Protein AF-A0A4Y2L4K7-F1 (afdb_monomer)

pLDDT: mean 75.79, std 9.32, range [42.34, 89.5]

Sequence (151 aa):
MLGIKALVPESTTFLKTEDIVAFGRLYRSKSQDLKIELENMRRVFARKPDASKPKTLLQLQQYISRVADAFYEMNRLIKIACTLPVSTCACKRSFSTLRIVKNYMRTTMVQNRLQSLMILGVHSSRSRKLDLHNIVEKFDTLYPKSRIQLH

Secondary structure (DSSP, 8-state):
-HHHHHTSTTSTTTT-HHHHHHHHHHTT--HHHHHHHHHHHHHHHHTS-GGGS--SHHHHHHHHHTTTTTSHHHHHHHHHHHHHHHHHHHHHHHHHHHHHHHHHTTT---HHHHHHHHHHHHTHHHHTTS-HHHHHHHHHHH-TT------

Radius of gyration: 23.91 Å; Cα contacts (8 Å, |Δi|>4): 97; chains: 1; bounding box: 51×31×63 Å

InterPro domains:
  IPR008906 HAT, C-terminal dimerisation domain [PF05699] (62-123)
  IPR052958 Interferon-induced PKR regulator [PTHR46289] (47-145)

Solvent-accessible surface area (backbone atoms only — not comparable to full-atom values): 87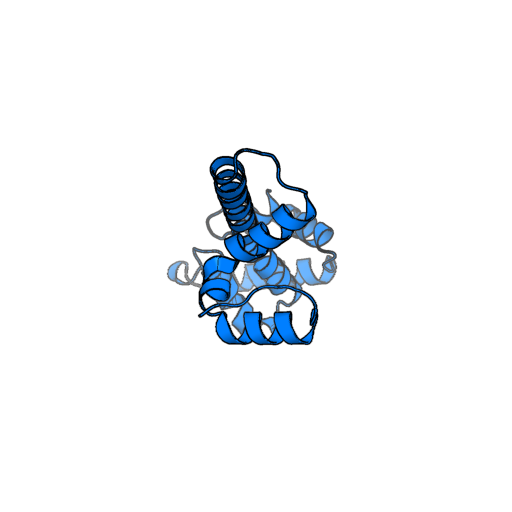39 Å² total; per-residue (Å²): 118,64,34,58,40,16,65,24,59,78,34,100,44,42,78,36,64,67,38,45,46,55,43,30,54,75,71,72,45,63,67,66,63,42,51,54,41,50,55,52,49,52,54,56,58,70,75,46,62,77,90,75,56,50,67,44,53,66,50,43,43,58,56,37,61,76,45,34,88,80,31,50,61,58,41,52,53,47,54,51,52,63,46,51,61,53,47,56,53,48,50,54,50,44,53,52,51,48,50,50,57,48,62,75,55,72,77,84,72,58,68,70,62,52,52,55,52,46,54,42,59,70,39,39,82,60,51,72,68,55,61,63,67,63,50,50,55,52,47,43,75,74,38,81,83,64,92,74,86,79,132

Mean predicted aligned error: 12.14 Å

Foldseek 3Di:
DVLLLCLAPPHPNPLPLVSVLVLCVVVVHDSVLQVVLSVVVVVVVVPDDPVQDDRGLVSVLVVCVVVCVSRVSSNVSSVVSVVVVVVVVLVVQLVVLLVVLCVVVVDPDDPVVSVVVSVCSSVVVVNVVDDPVVVVVVVCVVPVPDPDDDD

Structure (mmCIF, N/CA/C/O backbone):
data_AF-A0A4Y2L4K7-F1
#
_entry.id   AF-A0A4Y2L4K7-F1
#
loop_
_atom_site.group_PDB
_atom_site.id
_atom_site.type_symbol
_atom_site.label_atom_id
_atom_site.label_alt_id
_atom_site.label_comp_id
_atom_site.label_asym_id
_atom_site.label_entity_id
_atom_site.label_seq_id
_atom_site.pdbx_PDB_ins_code
_atom_site.Cartn_x
_atom_site.Cartn_y
_atom_site.Cartn_z
_atom_site.occupancy
_atom_site.B_iso_or_equiv
_atom_site.auth_seq_id
_atom_site.auth_comp_id
_atom_site.auth_asym_id
_atom_site.auth_atom_id
_atom_site.pdbx_PDB_model_num
ATOM 1 N N . MET A 1 1 ? -8.728 1.232 -15.114 1.00 54.34 1 MET A N 1
ATOM 2 C CA . MET A 1 1 ? -7.391 1.659 -14.639 1.00 54.34 1 MET A CA 1
ATOM 3 C C . MET A 1 1 ? -6.306 1.017 -15.501 1.00 54.34 1 MET A C 1
ATOM 5 O O . MET A 1 1 ? -5.842 -0.071 -15.180 1.00 54.34 1 MET A O 1
ATOM 9 N N . LEU A 1 2 ? -5.940 1.655 -16.618 1.00 59.31 2 LEU A N 1
ATOM 10 C CA . LEU A 1 2 ? -4.907 1.152 -17.541 1.00 59.31 2 LEU A CA 1
ATOM 11 C C . LEU A 1 2 ? -3.502 1.161 -16.905 1.00 59.31 2 LEU A C 1
ATOM 13 O O . LEU A 1 2 ? -2.733 0.234 -17.129 1.00 59.31 2 LEU A O 1
ATOM 17 N N . GLY A 1 3 ? -3.230 2.109 -15.998 1.00 61.59 3 GLY A N 1
ATOM 18 C CA . GLY A 1 3 ? -1.953 2.206 -15.277 1.00 61.59 3 GLY A CA 1
ATOM 19 C C . GLY A 1 3 ? -1.595 0.985 -14.417 1.00 61.59 3 GLY A C 1
ATOM 20 O O . GLY A 1 3 ? -0.461 0.526 -14.462 1.00 61.59 3 GLY A O 1
ATOM 21 N N . ILE A 1 4 ? -2.558 0.387 -13.698 1.00 64.94 4 ILE A N 1
ATOM 22 C CA . ILE A 1 4 ? -2.300 -0.848 -12.925 1.00 64.94 4 ILE A CA 1
ATOM 23 C C . ILE A 1 4 ? -2.014 -2.015 -13.876 1.00 64.94 4 ILE A C 1
ATOM 25 O O . ILE A 1 4 ? -1.107 -2.802 -13.627 1.00 64.94 4 ILE A O 1
ATOM 29 N N . LYS A 1 5 ? -2.751 -2.106 -14.991 1.00 65.56 5 LYS A N 1
ATOM 30 C CA . LYS A 1 5 ? -2.523 -3.133 -16.015 1.00 65.56 5 LYS A CA 1
ATOM 31 C C . LYS A 1 5 ? -1.136 -2.999 -16.651 1.00 65.56 5 LYS A C 1
ATOM 33 O O . LYS A 1 5 ? -0.504 -4.012 -16.905 1.00 65.56 5 LYS A O 1
ATOM 38 N N . ALA A 1 6 ? -0.626 -1.782 -16.840 1.00 63.47 6 ALA A N 1
ATOM 39 C CA . ALA A 1 6 ? 0.701 -1.553 -17.414 1.00 63.47 6 ALA A CA 1
ATOM 40 C C . ALA A 1 6 ? 1.873 -2.003 -16.516 1.00 63.47 6 ALA A C 1
ATOM 42 O O . ALA A 1 6 ? 2.991 -2.177 -17.002 1.00 63.47 6 ALA A O 1
ATOM 43 N N . LEU A 1 7 ? 1.615 -2.237 -15.224 1.00 65.56 7 LEU A N 1
ATOM 44 C CA . LEU A 1 7 ? 2.584 -2.764 -14.257 1.00 65.56 7 LEU A CA 1
ATOM 45 C C . LEU A 1 7 ? 2.494 -4.292 -14.084 1.00 65.56 7 LEU A C 1
ATOM 47 O O . LEU A 1 7 ? 3.336 -4.875 -13.407 1.00 65.56 7 LEU A O 1
ATOM 51 N N . VAL A 1 8 ? 1.493 -4.953 -14.678 1.00 70.56 8 VAL A N 1
ATOM 52 C CA . VAL A 1 8 ? 1.323 -6.412 -14.604 1.00 70.56 8 VAL A CA 1
ATOM 53 C C . VAL A 1 8 ? 2.025 -7.072 -15.798 1.00 70.56 8 VAL A C 1
ATOM 55 O O . VAL A 1 8 ? 1.654 -6.770 -16.931 1.00 70.56 8 VAL A O 1
ATOM 58 N N . PRO A 1 9 ? 2.986 -7.989 -15.573 1.00 65.31 9 PRO A N 1
ATOM 59 C CA . PRO A 1 9 ? 3.753 -8.637 -16.644 1.00 65.31 9 PRO A CA 1
ATOM 60 C C . PRO A 1 9 ? 2.927 -9.390 -17.695 1.00 65.31 9 PRO A C 1
ATOM 62 O O . PRO A 1 9 ? 3.268 -9.365 -18.869 1.00 65.31 9 PRO A O 1
ATOM 65 N N . GLU A 1 10 ? 1.818 -10.006 -17.285 1.00 61.91 10 GLU A N 1
ATOM 66 C CA . GLU A 1 10 ? 0.893 -10.751 -18.159 1.00 61.91 10 GLU A CA 1
ATOM 67 C C . GLU A 1 10 ? -0.065 -9.839 -18.957 1.00 61.91 10 GLU A C 1
ATOM 69 O O . GLU A 1 10 ? -0.917 -10.309 -19.707 1.00 61.91 10 GLU A O 1
ATOM 74 N N . SER A 1 11 ? 0.006 -8.516 -18.775 1.00 65.94 11 SER A N 1
ATOM 75 C CA . SER A 1 11 ? -0.890 -7.582 -19.460 1.00 65.94 11 SER A CA 1
ATOM 76 C C . SER A 1 11 ? -0.389 -7.232 -20.859 1.00 65.94 11 SER A C 1
ATOM 78 O O . SER A 1 11 ? 0.784 -6.926 -21.060 1.00 65.94 11 SER A O 1
ATOM 80 N N . THR A 1 12 ? -1.314 -7.094 -21.810 1.00 58.12 12 THR A N 1
ATOM 81 C CA . THR A 1 12 ? -1.047 -6.578 -23.168 1.00 58.12 12 THR A CA 1
ATOM 82 C C . THR A 1 12 ? -0.534 -5.127 -23.188 1.00 58.12 12 THR A C 1
ATOM 84 O O . THR A 1 12 ? -0.120 -4.613 -24.228 1.00 58.12 12 THR A O 1
ATOM 87 N N . THR A 1 13 ? -0.564 -4.439 -22.041 1.00 60.12 13 THR A N 1
ATOM 88 C CA . THR A 1 13 ? -0.057 -3.071 -21.838 1.00 60.12 13 THR A CA 1
ATOM 89 C C . THR A 1 13 ? 1.212 -3.004 -20.982 1.00 60.12 13 THR A C 1
ATOM 91 O O . THR A 1 13 ? 1.610 -1.910 -20.581 1.00 60.12 13 THR A O 1
ATOM 94 N N . PHE A 1 14 ? 1.852 -4.141 -20.686 1.00 64.31 14 PHE A N 1
ATOM 95 C CA . PHE A 1 14 ? 3.043 -4.190 -19.837 1.00 64.31 14 PHE A CA 1
ATOM 96 C C . PHE A 1 14 ? 4.158 -3.264 -20.353 1.00 64.31 14 PHE A C 1
ATOM 98 O O . PHE A 1 14 ? 4.513 -3.298 -21.531 1.00 64.31 14 PHE A O 1
ATOM 105 N N . LEU A 1 15 ? 4.703 -2.423 -19.465 1.00 63.09 15 LEU A N 1
ATOM 106 C CA . LEU A 1 15 ? 5.783 -1.464 -19.759 1.00 63.09 15 LEU A CA 1
ATOM 107 C C . LEU A 1 15 ? 5.454 -0.401 -20.828 1.00 63.09 15 LEU A C 1
ATOM 109 O O . LEU A 1 15 ? 6.366 0.208 -21.396 1.00 63.09 15 LEU A O 1
ATOM 113 N N . LYS A 1 16 ? 4.170 -0.115 -21.086 1.00 73.62 16 LYS A N 1
ATOM 114 C CA . LYS A 1 16 ? 3.790 1.038 -21.914 1.00 73.62 16 LYS A CA 1
ATOM 115 C C . LYS A 1 16 ? 4.121 2.346 -21.197 1.00 73.62 16 LYS A C 1
ATOM 117 O O . LYS A 1 16 ? 3.564 2.660 -20.145 1.00 73.62 16 LYS A O 1
ATOM 122 N N . THR A 1 17 ? 5.018 3.123 -21.800 1.00 68.12 17 THR A N 1
ATOM 123 C CA . THR A 1 17 ? 5.521 4.387 -21.246 1.00 68.12 17 THR A CA 1
ATOM 124 C C . THR A 1 17 ? 4.395 5.387 -20.985 1.00 68.12 17 THR A C 1
ATOM 126 O O . THR A 1 17 ? 4.411 6.068 -19.967 1.00 68.12 17 THR A O 1
ATOM 129 N N . GLU A 1 18 ? 3.391 5.451 -21.859 1.00 72.50 18 GLU A N 1
ATOM 130 C CA . GLU A 1 18 ? 2.253 6.371 -21.731 1.00 72.50 18 GLU A CA 1
ATOM 131 C C . GLU A 1 18 ? 1.412 6.081 -20.483 1.00 72.50 18 GLU A C 1
ATOM 133 O O . GLU A 1 18 ? 1.165 6.979 -19.676 1.00 72.50 18 GLU A O 1
ATOM 138 N N . ASP A 1 19 ? 1.051 4.813 -20.275 1.00 73.75 19 ASP A N 1
ATOM 139 C CA . ASP A 1 19 ? 0.221 4.374 -19.152 1.00 73.75 19 ASP A CA 1
ATOM 140 C C . ASP A 1 19 ? 0.946 4.523 -17.806 1.00 73.75 19 ASP A C 1
ATOM 142 O O . ASP A 1 19 ? 0.343 4.923 -16.806 1.00 73.75 19 ASP A O 1
ATOM 146 N N . ILE A 1 20 ? 2.252 4.232 -17.773 1.00 74.25 20 ILE A N 1
ATOM 147 C CA . ILE A 1 20 ? 3.061 4.314 -16.549 1.00 74.25 20 ILE A CA 1
ATOM 148 C C . ILE A 1 20 ? 3.395 5.766 -16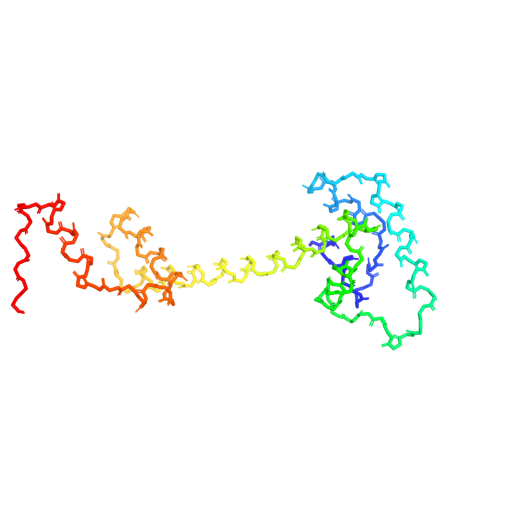.209 1.00 74.25 20 ILE A C 1
ATOM 150 O O . ILE A 1 20 ? 3.349 6.137 -15.039 1.00 74.25 20 ILE A O 1
ATOM 154 N N . VAL A 1 21 ? 3.654 6.623 -17.201 1.00 74.88 21 VAL A N 1
ATOM 155 C CA . VAL A 1 21 ? 3.840 8.063 -16.969 1.00 74.88 21 VAL A CA 1
ATOM 156 C C . VAL A 1 21 ? 2.525 8.717 -16.542 1.00 74.88 21 VAL A C 1
ATOM 158 O O . VAL A 1 21 ? 2.540 9.552 -15.640 1.00 74.88 21 VAL A O 1
ATOM 161 N N . ALA A 1 22 ? 1.383 8.326 -17.115 1.00 76.81 22 ALA A N 1
ATOM 162 C CA . ALA A 1 22 ? 0.072 8.799 -16.668 1.00 76.81 22 ALA A CA 1
ATOM 163 C C . ALA A 1 22 ? -0.220 8.383 -15.215 1.00 76.81 22 ALA A C 1
ATOM 165 O O . ALA A 1 22 ? -0.662 9.204 -14.410 1.00 76.81 22 ALA A O 1
ATOM 166 N N . PHE A 1 23 ? 0.095 7.137 -14.849 1.00 76.00 23 PHE A N 1
ATOM 167 C CA . PHE A 1 23 ? -0.013 6.653 -13.471 1.00 76.00 23 PHE A CA 1
ATOM 168 C C . PHE A 1 23 ? 0.971 7.371 -12.533 1.00 76.00 23 PHE A C 1
ATOM 170 O O . PHE A 1 23 ? 0.591 7.806 -11.449 1.00 76.00 23 PHE A O 1
ATOM 177 N N . GLY A 1 24 ? 2.211 7.586 -12.974 1.00 76.06 24 GLY A N 1
ATOM 178 C CA . GLY A 1 24 ? 3.234 8.331 -12.243 1.00 76.06 24 GLY A CA 1
ATOM 179 C C . GLY A 1 24 ? 2.842 9.784 -11.974 1.00 76.06 24 GLY A C 1
ATOM 180 O O . GLY A 1 24 ? 3.020 10.266 -10.855 1.00 76.06 24 GLY A O 1
ATOM 181 N N . ARG A 1 25 ? 2.226 10.466 -12.951 1.00 78.56 25 ARG A N 1
ATOM 182 C CA . ARG A 1 25 ? 1.675 11.824 -12.779 1.00 78.56 25 ARG A CA 1
ATOM 183 C C . ARG A 1 25 ? 0.617 11.870 -11.678 1.00 78.56 25 ARG A C 1
ATOM 185 O O . ARG A 1 25 ? 0.633 12.795 -10.871 1.00 78.56 25 ARG A O 1
ATOM 192 N N . LEU A 1 26 ? -0.249 10.855 -11.600 1.00 79.31 26 LEU A N 1
ATOM 193 C CA . LEU A 1 26 ? -1.284 10.761 -10.564 1.00 79.31 26 LEU A CA 1
ATOM 194 C C . LEU A 1 26 ? -0.685 10.714 -9.146 1.00 79.31 26 LEU A C 1
ATOM 196 O O . LEU A 1 26 ? -1.224 11.321 -8.224 1.00 79.31 26 LEU A O 1
ATOM 200 N N . TYR A 1 27 ? 0.451 10.031 -8.975 1.00 79.38 27 TYR A N 1
ATOM 201 C CA . TYR A 1 27 ? 1.128 9.854 -7.681 1.00 79.38 27 TYR A CA 1
ATOM 202 C C . TYR A 1 27 ? 2.331 10.787 -7.469 1.00 79.38 27 TYR A C 1
ATOM 204 O O . TYR A 1 27 ? 3.154 10.540 -6.578 1.00 79.38 27 TYR A O 1
ATOM 212 N N . ARG A 1 28 ? 2.420 11.875 -8.250 1.00 77.06 28 ARG A N 1
ATOM 21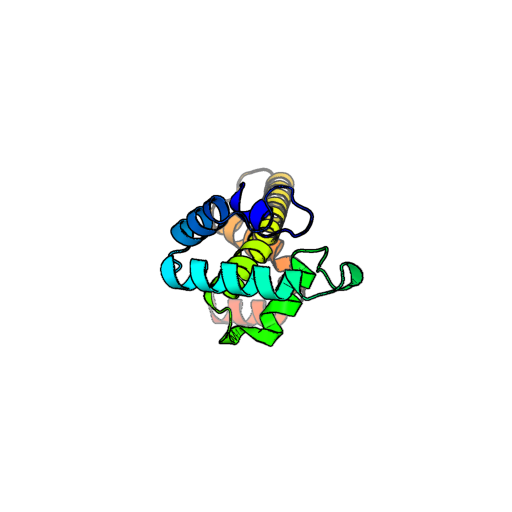3 C CA . ARG A 1 28 ? 3.486 12.892 -8.181 1.00 77.06 28 ARG A CA 1
ATOM 214 C C . ARG A 1 28 ? 4.909 12.319 -8.310 1.00 77.06 28 ARG A C 1
ATOM 216 O O . ARG A 1 28 ? 5.825 12.797 -7.651 1.00 77.06 28 ARG A O 1
ATOM 223 N N . SER A 1 29 ? 5.094 11.281 -9.121 1.00 76.19 29 SER A N 1
ATOM 224 C CA . SER A 1 29 ? 6.424 10.758 -9.462 1.00 76.19 29 SER A CA 1
ATOM 225 C C . SER A 1 29 ? 7.142 11.663 -10.465 1.00 76.19 29 SER A C 1
ATOM 227 O O . SER A 1 29 ? 6.507 12.259 -11.341 1.00 76.19 29 SER A O 1
ATOM 229 N N . LYS A 1 30 ? 8.476 11.737 -10.377 1.00 76.38 30 LYS A N 1
ATOM 230 C CA . LYS A 1 30 ? 9.303 12.467 -11.349 1.00 76.38 30 LYS A CA 1
ATOM 231 C C . LYS A 1 30 ? 9.291 11.749 -12.698 1.00 76.38 30 LYS A C 1
ATOM 233 O O . LYS A 1 30 ? 9.794 10.640 -12.842 1.00 76.38 30 LYS A O 1
ATOM 238 N N . SER A 1 31 ? 8.720 12.388 -13.718 1.00 72.19 31 SER A N 1
ATOM 239 C CA . SER A 1 31 ? 8.532 11.766 -15.036 1.00 72.19 31 SER A CA 1
ATOM 240 C C . SER A 1 31 ? 9.824 11.540 -15.826 1.00 72.19 31 SER A C 1
ATOM 242 O O . SER A 1 31 ? 9.807 10.758 -16.770 1.00 72.19 31 SER A O 1
ATOM 244 N N . GLN A 1 32 ? 10.909 12.246 -15.498 1.00 73.94 32 GLN A N 1
ATOM 245 C CA . GLN A 1 32 ? 12.214 12.068 -16.146 1.00 73.94 32 GLN A CA 1
ATOM 246 C C . GLN A 1 32 ? 12.905 10.803 -15.621 1.00 73.94 32 GLN A C 1
ATOM 248 O O . GLN A 1 32 ? 13.170 9.896 -16.406 1.00 73.94 32 GLN A O 1
ATOM 253 N N . ASP A 1 33 ? 13.059 10.696 -14.299 1.00 78.06 33 ASP A N 1
ATOM 254 C CA . ASP A 1 33 ? 13.639 9.524 -13.628 1.00 78.06 33 ASP A CA 1
ATOM 255 C C . ASP A 1 33 ? 12.856 8.246 -13.959 1.00 78.06 33 ASP A C 1
ATOM 257 O O . ASP A 1 33 ? 13.433 7.234 -14.351 1.00 78.06 33 ASP A O 1
ATOM 261 N N . LEU A 1 34 ? 11.521 8.324 -13.948 1.00 79.88 34 LEU A N 1
ATOM 262 C CA . LEU A 1 34 ? 10.652 7.198 -14.288 1.00 79.88 34 LEU A CA 1
ATOM 263 C C . LEU A 1 34 ? 10.865 6.681 -15.722 1.00 79.88 34 LEU A C 1
ATOM 265 O O . LEU A 1 34 ? 10.815 5.476 -15.951 1.00 79.88 34 LEU A O 1
ATOM 269 N N . LYS A 1 35 ? 11.104 7.563 -16.702 1.00 77.81 35 LYS A N 1
ATOM 270 C CA . LYS A 1 35 ? 11.362 7.146 -18.093 1.00 77.81 35 LYS A CA 1
ATOM 271 C C . LYS A 1 35 ? 12.694 6.409 -18.219 1.00 77.81 35 LYS A C 1
ATOM 273 O O . LYS A 1 35 ? 12.752 5.381 -18.889 1.00 77.81 35 LYS A O 1
ATOM 278 N N . ILE A 1 36 ? 13.731 6.905 -17.547 1.00 80.81 36 ILE A N 1
ATOM 279 C CA . ILE A 1 36 ? 15.066 6.294 -17.542 1.00 80.81 36 ILE A CA 1
ATOM 280 C C . ILE A 1 36 ? 15.013 4.920 -16.863 1.00 80.81 36 ILE A C 1
ATOM 282 O O . ILE A 1 36 ? 15.494 3.925 -17.410 1.00 80.81 36 ILE A O 1
ATOM 286 N N . GLU A 1 37 ? 14.365 4.840 -15.700 1.00 82.31 37 GLU A N 1
ATOM 287 C CA . GLU A 1 37 ? 14.142 3.586 -14.979 1.00 82.31 37 GLU A CA 1
ATOM 288 C C . GLU A 1 37 ? 13.376 2.564 -15.834 1.00 82.31 37 GLU A C 1
ATOM 290 O O . GLU A 1 37 ? 13.735 1.386 -15.855 1.00 82.31 37 GLU A O 1
ATOM 295 N N . LEU A 1 38 ? 12.365 3.002 -16.595 1.00 79.69 38 LEU A N 1
ATOM 296 C CA . LEU A 1 38 ? 11.604 2.139 -17.502 1.00 79.69 38 LEU A CA 1
ATOM 297 C C . LEU A 1 38 ? 12.455 1.573 -18.639 1.00 79.69 38 LEU A C 1
ATOM 299 O O . LEU A 1 38 ? 12.367 0.379 -18.933 1.00 79.69 38 LEU A O 1
ATOM 303 N N . GLU A 1 39 ? 13.287 2.393 -19.278 1.00 79.06 39 GLU A N 1
ATOM 304 C CA . GLU A 1 39 ? 14.191 1.918 -20.331 1.00 79.06 39 GLU A CA 1
ATOM 305 C C . GLU A 1 39 ? 15.211 0.913 -19.790 1.00 79.06 39 GLU A C 1
ATOM 307 O O . GLU A 1 39 ? 15.425 -0.149 -20.383 1.00 79.06 39 GLU A O 1
ATOM 312 N N . ASN A 1 40 ? 15.789 1.201 -18.625 1.00 81.44 40 A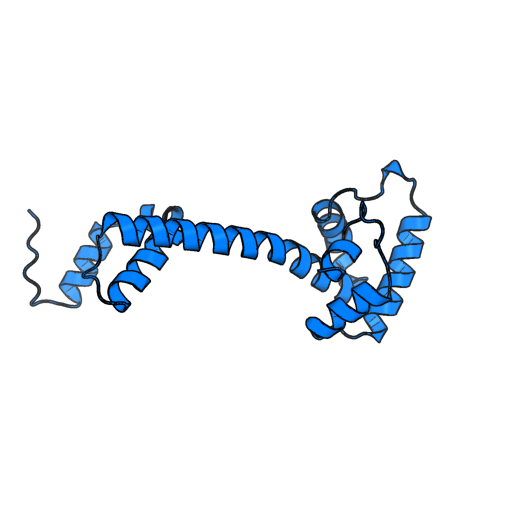SN A N 1
ATOM 313 C CA . ASN A 1 40 ? 16.723 0.301 -17.956 1.00 81.44 40 ASN A CA 1
ATOM 314 C C . ASN A 1 40 ? 16.051 -1.018 -17.562 1.00 81.44 40 ASN A C 1
ATOM 316 O O . ASN A 1 40 ? 16.610 -2.093 -17.780 1.00 81.44 40 ASN A O 1
ATOM 320 N N . MET A 1 41 ? 14.817 -0.958 -17.071 1.00 78.06 41 MET A N 1
ATOM 321 C CA . MET A 1 41 ? 14.028 -2.135 -16.731 1.00 78.06 41 MET A CA 1
ATOM 322 C C . MET A 1 41 ? 13.719 -2.991 -17.967 1.00 78.06 41 MET A C 1
ATOM 324 O O . MET A 1 41 ? 13.888 -4.211 -17.923 1.00 78.06 41 MET A O 1
ATOM 328 N N . ARG A 1 42 ? 13.354 -2.373 -19.101 1.00 77.38 42 ARG A N 1
ATOM 329 C CA . ARG A 1 42 ? 13.160 -3.081 -20.381 1.00 77.38 42 ARG A CA 1
ATOM 330 C C . ARG A 1 42 ? 14.429 -3.803 -20.823 1.00 77.38 42 ARG A C 1
ATOM 332 O O . ARG A 1 42 ? 14.355 -4.958 -21.232 1.00 77.38 42 ARG A O 1
ATOM 339 N N . ARG A 1 43 ? 15.593 -3.162 -20.690 1.00 79.50 43 ARG A N 1
ATOM 340 C CA . ARG A 1 43 ? 16.893 -3.774 -21.015 1.00 79.50 43 ARG A CA 1
ATOM 341 C C . ARG A 1 43 ? 17.221 -4.950 -20.093 1.00 79.50 43 ARG A C 1
ATOM 343 O O . ARG A 1 43 ? 17.673 -5.985 -20.573 1.00 79.50 43 ARG A O 1
ATOM 350 N N . VAL A 1 44 ? 16.959 -4.827 -18.791 1.00 79.69 44 VAL A N 1
ATOM 351 C CA . VAL A 1 44 ? 17.164 -5.917 -17.818 1.00 79.69 44 VAL A CA 1
ATOM 352 C C . VAL A 1 44 ? 16.262 -7.114 -18.128 1.00 79.69 44 VAL A C 1
ATOM 354 O O . VAL A 1 44 ? 16.723 -8.252 -18.075 1.00 79.69 44 VAL A O 1
ATOM 357 N N . PHE A 1 45 ? 15.004 -6.876 -18.506 1.00 74.75 45 PHE A N 1
ATOM 358 C CA . PHE A 1 45 ? 14.084 -7.950 -18.888 1.00 74.75 45 PHE A CA 1
ATOM 359 C C . PHE A 1 45 ? 14.389 -8.568 -20.255 1.00 74.75 45 PHE A C 1
ATOM 361 O O . PHE A 1 45 ? 14.141 -9.758 -20.429 1.00 74.75 45 PHE A O 1
ATOM 368 N N . ALA A 1 46 ? 14.954 -7.808 -21.198 1.00 77.12 46 ALA A N 1
ATOM 369 C CA . ALA A 1 46 ? 15.392 -8.327 -22.496 1.00 77.12 46 ALA A CA 1
ATOM 370 C C . ALA A 1 46 ? 16.622 -9.245 -22.390 1.00 77.12 46 ALA A C 1
ATOM 372 O O . ALA A 1 46 ? 16.781 -10.156 -23.192 1.00 77.12 46 ALA A O 1
ATOM 373 N N . ARG A 1 47 ? 17.483 -9.028 -21.387 1.00 77.38 47 ARG A N 1
ATOM 374 C CA . ARG A 1 47 ? 18.681 -9.851 -21.138 1.00 77.38 47 ARG A CA 1
ATOM 375 C C . ARG A 1 47 ? 18.388 -11.173 -20.428 1.00 77.38 47 ARG A C 1
ATOM 377 O O . ARG A 1 47 ? 19.274 -12.017 -20.339 1.00 77.38 47 ARG A O 1
ATOM 384 N N . LYS A 1 48 ? 17.188 -11.346 -19.872 1.00 71.50 48 LYS A N 1
ATOM 385 C CA . LYS A 1 48 ? 16.828 -12.537 -19.099 1.00 71.50 48 LYS A CA 1
ATOM 386 C C . LYS A 1 48 ? 16.087 -13.573 -19.951 1.00 71.50 48 LYS A C 1
ATOM 388 O O . LYS A 1 48 ? 15.246 -13.185 -20.761 1.00 71.50 48 LYS A O 1
ATOM 393 N N . PRO A 1 49 ? 16.314 -14.878 -19.705 1.00 66.50 49 PRO A N 1
ATOM 394 C CA . PRO A 1 49 ? 15.512 -15.937 -20.310 1.00 66.50 49 PRO A CA 1
ATOM 395 C C . PRO A 1 49 ? 14.049 -15.833 -19.854 1.00 66.50 49 PRO A C 1
ATOM 397 O O . PRO A 1 49 ? 13.777 -15.449 -18.710 1.00 66.50 49 PRO A O 1
ATOM 400 N N . ASP A 1 50 ? 13.110 -16.212 -20.727 1.00 61.97 50 ASP A N 1
ATOM 401 C CA . ASP A 1 50 ? 11.659 -16.088 -20.502 1.00 61.97 50 ASP A CA 1
ATOM 402 C C . ASP A 1 50 ? 11.184 -16.733 -19.192 1.00 61.97 50 ASP A C 1
ATOM 404 O O . ASP A 1 50 ? 10.294 -16.209 -18.524 1.00 61.97 50 ASP A O 1
ATOM 408 N N . ALA A 1 51 ? 11.846 -17.807 -18.755 1.00 57.81 51 ALA A N 1
ATOM 409 C CA . ALA A 1 51 ? 11.552 -18.504 -17.504 1.00 57.81 51 ALA A CA 1
ATOM 410 C C . ALA A 1 51 ? 11.770 -17.654 -16.232 1.00 57.81 51 ALA A C 1
ATOM 412 O O . ALA A 1 51 ? 11.177 -17.945 -15.196 1.00 57.81 51 ALA A O 1
ATOM 413 N N . SER A 1 52 ? 12.606 -16.606 -16.285 1.00 62.78 52 SER A N 1
ATOM 414 C CA . SER A 1 52 ? 12.902 -15.722 -15.141 1.00 62.78 52 SER A CA 1
ATOM 415 C C . SER A 1 52 ? 12.055 -14.441 -15.134 1.00 62.78 52 SER A C 1
ATOM 417 O O . SER A 1 52 ? 12.234 -13.584 -14.261 1.00 62.78 52 SER A O 1
ATOM 419 N N . LYS A 1 53 ? 11.139 -14.275 -16.097 1.00 67.75 53 LYS A N 1
ATOM 420 C CA . LYS A 1 53 ? 10.239 -13.120 -16.128 1.00 67.75 53 LYS A CA 1
ATOM 421 C C . LYS A 1 53 ? 9.175 -13.277 -15.032 1.00 67.75 53 LYS A C 1
ATOM 423 O O . LYS A 1 53 ? 8.574 -14.345 -14.911 1.00 67.75 53 LYS A O 1
ATOM 428 N N . PRO A 1 54 ? 8.951 -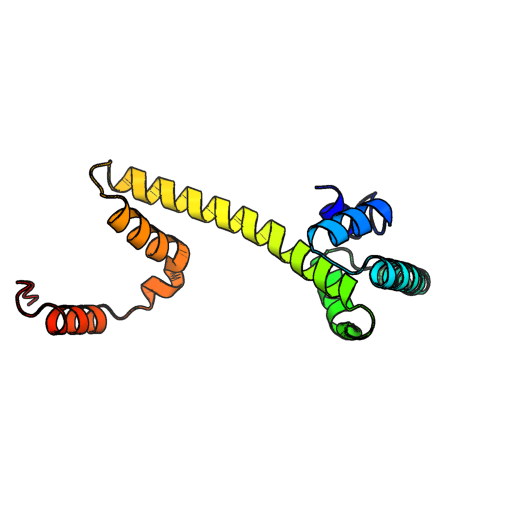12.248 -14.195 1.00 70.31 54 PRO A N 1
ATOM 429 C CA . PRO A 1 54 ? 7.914 -12.308 -13.175 1.00 70.31 54 PRO A CA 1
ATOM 430 C C . PRO A 1 54 ? 6.557 -12.435 -13.867 1.00 70.31 54 PRO A C 1
ATOM 432 O O . PRO A 1 54 ? 6.296 -11.697 -14.806 1.00 70.31 54 PRO A O 1
ATOM 435 N N . LYS A 1 55 ? 5.699 -13.343 -13.401 1.00 68.62 55 LYS A N 1
ATOM 436 C CA . LYS A 1 55 ? 4.338 -13.530 -13.944 1.00 68.62 55 LYS A CA 1
ATOM 437 C C . LYS A 1 55 ? 3.316 -12.694 -13.177 1.00 68.62 55 LYS A C 1
ATOM 439 O O . LYS A 1 55 ? 2.380 -12.128 -13.730 1.00 68.62 55 LYS A O 1
ATOM 444 N N . THR A 1 56 ? 3.544 -12.536 -11.876 1.00 77.44 56 THR A N 1
ATOM 445 C CA . THR A 1 56 ? 2.637 -11.805 -10.982 1.00 77.44 56 THR A CA 1
ATOM 446 C C . THR A 1 56 ? 3.225 -10.456 -10.581 1.00 77.44 56 THR A C 1
ATOM 448 O O . THR A 1 56 ? 4.428 -10.341 -10.345 1.00 77.44 56 THR A O 1
ATOM 451 N N . LEU A 1 57 ? 2.365 -9.449 -10.387 1.00 75.06 57 LEU A N 1
ATOM 452 C CA . LEU A 1 57 ? 2.745 -8.138 -9.837 1.00 75.06 57 LEU A CA 1
ATOM 453 C C . LEU A 1 57 ? 3.532 -8.258 -8.516 1.00 75.06 57 LEU A C 1
ATOM 455 O O . LEU A 1 57 ? 4.476 -7.511 -8.284 1.00 75.06 57 LEU A O 1
ATOM 459 N N . LEU A 1 58 ? 3.197 -9.246 -7.680 1.00 77.25 58 LEU A N 1
ATOM 460 C CA . LEU A 1 58 ? 3.914 -9.539 -6.437 1.00 77.25 58 LEU A CA 1
ATOM 461 C C . LEU A 1 58 ? 5.352 -10.024 -6.681 1.00 77.25 58 LEU A C 1
ATOM 463 O O . LEU A 1 58 ? 6.271 -9.590 -5.994 1.00 77.25 58 LEU A O 1
ATOM 467 N N . GLN A 1 59 ? 5.563 -10.888 -7.677 1.00 80.06 59 GLN A N 1
ATOM 468 C CA . GLN A 1 59 ? 6.904 -11.360 -8.043 1.00 80.06 59 GLN A CA 1
ATOM 469 C C . GLN A 1 59 ? 7.744 -10.210 -8.608 1.00 80.06 59 GLN A C 1
ATOM 471 O O . GLN A 1 59 ? 8.922 -10.077 -8.280 1.00 80.06 59 GLN A O 1
ATOM 476 N N . LEU A 1 60 ? 7.119 -9.337 -9.404 1.00 79.31 60 LEU A N 1
ATOM 477 C CA . LEU A 1 60 ? 7.746 -8.115 -9.900 1.00 79.31 60 LEU A CA 1
ATOM 478 C C . LEU A 1 60 ? 8.134 -7.178 -8.742 1.00 79.31 60 LEU A C 1
ATOM 480 O O . LEU A 1 60 ? 9.256 -6.674 -8.706 1.00 79.31 60 LEU A O 1
ATOM 484 N N . GLN A 1 61 ? 7.248 -6.996 -7.760 1.00 83.25 61 GLN A N 1
ATOM 485 C CA . GLN A 1 61 ? 7.516 -6.188 -6.570 1.00 83.25 61 GLN A CA 1
ATOM 486 C C . GLN A 1 61 ? 8.658 -6.768 -5.727 1.00 83.25 61 GLN A C 1
ATOM 488 O O . GLN A 1 61 ? 9.531 -6.018 -5.299 1.00 83.25 61 GLN A O 1
ATOM 493 N N . GLN A 1 62 ? 8.693 -8.084 -5.507 1.00 81.19 62 GLN A N 1
ATOM 494 C CA . GLN A 1 62 ? 9.784 -8.753 -4.788 1.00 81.19 62 GLN A CA 1
ATOM 495 C C . GLN A 1 62 ? 11.128 -8.605 -5.510 1.00 81.19 62 GLN A C 1
ATOM 497 O O . GLN A 1 62 ? 12.150 -8.393 -4.861 1.00 81.19 62 GLN A O 1
ATOM 502 N N . TYR A 1 63 ? 11.127 -8.675 -6.842 1.00 79.00 63 TYR A N 1
ATOM 503 C CA . TYR A 1 63 ? 12.324 -8.484 -7.656 1.00 79.00 63 TYR A CA 1
ATOM 504 C C . TYR A 1 63 ? 12.864 -7.054 -7.552 1.00 79.00 63 TYR A C 1
ATOM 506 O O . TYR A 1 63 ? 14.031 -6.851 -7.228 1.00 79.00 63 TYR A O 1
ATOM 514 N N . ILE A 1 64 ? 12.002 -6.058 -7.758 1.00 79.12 64 ILE A N 1
ATOM 515 C CA . ILE A 1 64 ? 12.394 -4.642 -7.741 1.00 79.12 64 ILE A CA 1
ATOM 516 C C . ILE A 1 64 ? 12.731 -4.174 -6.326 1.00 79.12 64 ILE A C 1
ATOM 518 O O . ILE A 1 64 ? 13.607 -3.335 -6.154 1.00 79.12 64 ILE A O 1
ATOM 522 N N . SER A 1 65 ? 12.123 -4.770 -5.298 1.00 79.81 65 SER A N 1
ATOM 523 C CA . SER A 1 65 ? 12.474 -4.474 -3.904 1.00 79.81 65 SER A CA 1
ATOM 524 C C . SER A 1 65 ? 13.928 -4.836 -3.571 1.00 79.81 65 SER A C 1
ATOM 526 O O . SER A 1 65 ? 14.496 -4.212 -2.684 1.00 79.81 65 SER A O 1
ATOM 528 N N . ARG A 1 66 ? 14.548 -5.796 -4.280 1.00 77.50 66 ARG A N 1
ATOM 529 C CA . ARG A 1 66 ? 15.974 -6.143 -4.109 1.00 77.50 66 ARG A CA 1
ATOM 530 C C . ARG A 1 66 ? 16.925 -5.146 -4.768 1.00 77.50 66 ARG 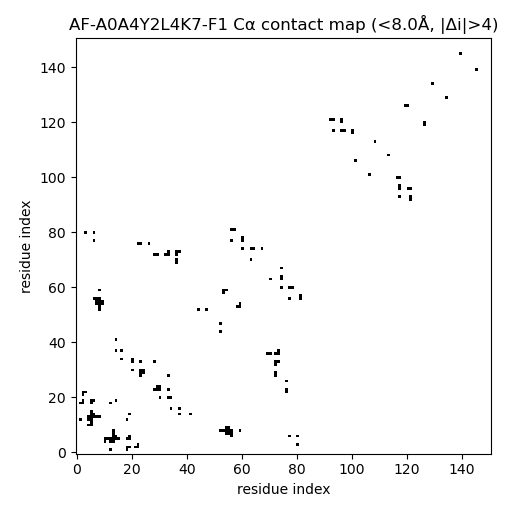A C 1
ATOM 532 O O . ARG A 1 66 ? 18.099 -5.128 -4.430 1.00 77.50 66 ARG A O 1
ATOM 539 N N . VAL A 1 67 ? 16.426 -4.343 -5.705 1.00 78.62 67 VAL A N 1
ATOM 540 C CA . VAL A 1 67 ? 17.196 -3.330 -6.444 1.00 78.62 67 VAL A CA 1
ATOM 541 C C . VAL A 1 67 ? 16.529 -1.959 -6.281 1.00 78.62 67 VAL A C 1
ATOM 543 O O . VAL A 1 67 ? 16.472 -1.153 -7.208 1.00 78.62 67 VAL A O 1
ATOM 546 N N . ALA A 1 68 ? 15.964 -1.719 -5.094 1.00 73.88 68 ALA A N 1
ATOM 547 C CA . ALA A 1 68 ? 15.120 -0.563 -4.817 1.00 73.88 68 ALA A CA 1
ATOM 548 C C . ALA A 1 68 ? 15.858 0.769 -5.008 1.00 73.88 68 ALA A C 1
ATOM 550 O O . ALA A 1 68 ? 15.226 1.744 -5.406 1.00 73.88 68 ALA A O 1
ATOM 551 N N . ASP A 1 69 ? 17.172 0.782 -4.777 1.00 75.75 69 ASP A N 1
ATOM 552 C CA . ASP A 1 69 ? 18.012 1.976 -4.896 1.00 75.75 69 ASP A CA 1
ATOM 553 C C . ASP A 1 69 ? 18.264 2.381 -6.356 1.00 75.75 69 ASP A C 1
ATOM 555 O O . ASP A 1 69 ? 18.452 3.558 -6.640 1.00 75.75 69 ASP A O 1
ATOM 559 N N . ALA A 1 70 ? 18.218 1.430 -7.300 1.00 75.94 70 ALA A N 1
ATOM 560 C CA . ALA A 1 70 ? 18.400 1.720 -8.727 1.00 75.94 70 ALA A CA 1
ATOM 561 C C . ALA A 1 70 ? 17.083 2.019 -9.467 1.00 75.94 70 ALA A C 1
ATOM 563 O O . ALA A 1 70 ? 17.114 2.526 -10.586 1.00 75.94 70 ALA A O 1
ATOM 564 N N . PHE A 1 71 ? 15.935 1.669 -8.874 1.00 80.00 71 PHE A N 1
ATOM 565 C CA . PHE A 1 71 ? 14.603 1.797 -9.480 1.00 80.00 71 PHE A CA 1
ATOM 566 C C . PHE A 1 71 ? 13.598 2.365 -8.470 1.00 80.00 71 PHE A C 1
ATOM 568 O O . PHE A 1 71 ? 12.599 1.719 -8.130 1.00 80.00 71 PHE A O 1
ATOM 575 N N . TYR A 1 72 ? 13.896 3.544 -7.928 1.00 81.81 72 TYR A N 1
ATOM 576 C CA . TYR A 1 72 ? 13.161 4.120 -6.806 1.00 81.81 72 TYR A CA 1
ATOM 577 C C . TYR A 1 72 ? 11.718 4.480 -7.180 1.00 81.81 72 TYR A C 1
ATOM 579 O O . TYR A 1 72 ? 10.771 4.080 -6.487 1.00 81.81 72 TYR A O 1
ATOM 587 N N . GLU A 1 73 ? 11.525 5.193 -8.292 1.00 81.94 73 GLU A N 1
ATOM 588 C CA . GLU A 1 73 ? 10.196 5.648 -8.712 1.00 81.94 73 GLU A CA 1
ATOM 589 C C . GLU A 1 73 ? 9.318 4.472 -9.145 1.00 81.94 73 GLU A C 1
ATOM 591 O O . GLU A 1 73 ? 8.148 4.370 -8.761 1.00 81.94 73 GLU A O 1
ATOM 596 N N . MET A 1 74 ? 9.896 3.519 -9.869 1.00 79.25 74 MET A N 1
ATOM 597 C CA . MET A 1 74 ? 9.191 2.325 -10.316 1.00 79.25 74 MET A CA 1
ATOM 598 C C . MET A 1 74 ? 8.809 1.411 -9.142 1.00 79.25 74 MET A C 1
ATOM 600 O O . MET A 1 74 ? 7.677 0.925 -9.074 1.00 79.25 74 MET A O 1
ATOM 604 N N . ASN A 1 75 ? 9.701 1.227 -8.162 1.00 83.12 75 ASN A N 1
ATOM 605 C CA . ASN A 1 75 ? 9.398 0.479 -6.939 1.00 83.12 75 ASN A CA 1
ATOM 606 C C . ASN A 1 75 ? 8.234 1.113 -6.168 1.00 83.12 75 ASN A C 1
ATOM 608 O O . ASN A 1 75 ? 7.330 0.418 -5.694 1.00 83.12 75 ASN A O 1
ATOM 612 N N . ARG A 1 76 ? 8.230 2.444 -6.059 1.00 83.69 76 ARG A N 1
ATOM 613 C CA . ARG A 1 76 ? 7.165 3.196 -5.393 1.00 83.69 76 ARG A CA 1
ATOM 614 C C . ARG A 1 76 ? 5.820 3.002 -6.095 1.00 83.69 76 ARG A C 1
ATOM 616 O O . ARG A 1 76 ? 4.836 2.681 -5.427 1.00 83.69 76 ARG A O 1
ATOM 623 N N . LEU A 1 77 ? 5.773 3.122 -7.422 1.00 82.94 77 LEU A N 1
ATOM 624 C CA . LEU A 1 77 ? 4.538 2.924 -8.190 1.00 82.94 77 LEU A CA 1
ATOM 625 C C . LEU A 1 77 ? 4.015 1.490 -8.106 1.00 82.94 77 LEU A C 1
ATOM 627 O O . LEU A 1 77 ? 2.811 1.290 -7.956 1.00 82.94 77 LEU A O 1
ATOM 631 N N . ILE A 1 78 ? 4.895 0.491 -8.129 1.00 81.38 78 ILE A N 1
ATOM 632 C CA . ILE A 1 78 ? 4.499 -0.917 -8.010 1.00 81.38 78 ILE A CA 1
ATOM 633 C C . ILE A 1 78 ? 3.968 -1.227 -6.611 1.00 81.38 78 ILE A C 1
ATOM 635 O O . ILE A 1 78 ? 2.953 -1.910 -6.484 1.00 81.38 78 ILE A O 1
ATOM 639 N N . LYS A 1 79 ? 4.578 -0.678 -5.553 1.00 83.75 79 LYS A N 1
ATOM 640 C CA . LYS A 1 79 ? 4.047 -0.792 -4.184 1.00 83.75 79 LYS A CA 1
ATOM 641 C C . LYS A 1 79 ? 2.644 -0.199 -4.074 1.00 83.75 79 LYS A C 1
ATOM 643 O O . LYS A 1 79 ? 1.766 -0.833 -3.496 1.00 83.75 79 LYS A O 1
ATOM 648 N N . ILE A 1 80 ? 2.415 0.976 -4.661 1.00 83.00 80 ILE A N 1
ATOM 649 C CA . ILE A 1 80 ? 1.085 1.597 -4.716 1.00 83.00 80 ILE A CA 1
ATOM 650 C C . ILE A 1 80 ? 0.114 0.707 -5.505 1.00 83.00 80 ILE A C 1
ATOM 652 O O . ILE A 1 80 ? -0.994 0.434 -5.051 1.00 83.00 80 ILE A O 1
ATOM 656 N N . ALA A 1 81 ? 0.531 0.181 -6.655 1.00 80.12 81 ALA A N 1
ATOM 657 C CA . ALA A 1 81 ? -0.294 -0.723 -7.447 1.00 80.12 81 ALA A CA 1
ATOM 658 C C . ALA A 1 81 ? -0.658 -2.013 -6.694 1.00 80.12 81 ALA A C 1
ATOM 660 O O . ALA A 1 81 ? -1.773 -2.498 -6.859 1.00 80.12 81 ALA A O 1
ATOM 661 N N . CYS A 1 82 ? 0.222 -2.539 -5.833 1.00 77.06 82 CYS A N 1
ATOM 662 C CA . CYS A 1 82 ? -0.074 -3.678 -4.959 1.00 77.06 82 CYS A CA 1
ATOM 663 C C . CYS A 1 82 ? -1.074 -3.339 -3.839 1.00 77.06 82 CYS A C 1
ATOM 665 O O . CYS A 1 82 ? -1.843 -4.209 -3.431 1.00 77.06 82 CYS A O 1
ATOM 667 N N . THR A 1 83 ? -1.103 -2.100 -3.337 1.00 79.81 83 THR A N 1
ATOM 668 C CA . THR A 1 83 ? -2.019 -1.696 -2.252 1.00 79.81 83 THR A CA 1
ATOM 669 C C . THR A 1 83 ? -3.409 -1.290 -2.745 1.00 79.81 83 THR A C 1
ATOM 671 O O . THR A 1 83 ? -4.378 -1.431 -2.001 1.00 79.81 83 THR A O 1
ATOM 674 N N . LEU A 1 84 ? -3.551 -0.864 -4.004 1.00 75.69 84 LEU A N 1
ATOM 675 C CA . LEU A 1 84 ? -4.845 -0.537 -4.625 1.00 75.69 84 LEU A CA 1
ATOM 676 C C . LEU A 1 84 ? -5.862 -1.701 -4.657 1.00 75.69 84 LEU A C 1
ATOM 678 O O . LEU A 1 84 ? -7.004 -1.498 -4.245 1.00 75.69 84 LEU A O 1
ATOM 682 N N . PRO A 1 85 ? -5.528 -2.933 -5.089 1.00 63.22 85 PRO A N 1
ATOM 683 C CA . PRO A 1 85 ? -6.477 -4.043 -5.026 1.00 63.22 85 PRO A CA 1
ATOM 684 C C . PRO A 1 85 ? -6.808 -4.405 -3.572 1.00 63.22 85 PRO A C 1
ATOM 686 O O . PRO A 1 85 ? -7.968 -4.679 -3.260 1.00 63.22 85 PRO A O 1
ATOM 689 N N . VAL A 1 86 ? -5.830 -4.316 -2.663 1.00 60.28 86 VAL A N 1
ATOM 690 C CA . VAL A 1 86 ? -6.035 -4.555 -1.226 1.00 60.28 86 VAL A CA 1
ATOM 691 C C . VAL A 1 86 ? -7.024 -3.548 -0.636 1.00 60.28 86 VAL A C 1
ATOM 693 O O . VAL A 1 86 ? -7.907 -3.952 0.119 1.00 60.28 86 VAL A O 1
ATOM 696 N N . SER A 1 87 ? -6.954 -2.269 -1.020 1.00 61.72 87 SER A N 1
ATOM 697 C CA . SER A 1 87 ? -7.898 -1.253 -0.547 1.00 61.72 87 SER A CA 1
ATOM 698 C C . SER A 1 87 ? -9.308 -1.483 -1.089 1.00 61.72 87 SER A C 1
ATOM 700 O O . SER A 1 87 ? -10.258 -1.404 -0.319 1.00 61.72 87 SER A O 1
ATOM 702 N N . THR A 1 88 ? -9.479 -1.872 -2.358 1.00 66.69 88 THR A N 1
ATOM 703 C CA . THR A 1 88 ? -10.823 -2.165 -2.896 1.00 66.69 88 THR A CA 1
ATOM 704 C C . THR A 1 88 ? -11.488 -3.352 -2.194 1.00 66.69 88 THR A C 1
ATOM 706 O O . THR A 1 88 ? -12.669 -3.283 -1.841 1.00 66.69 88 THR A O 1
ATOM 709 N N . CYS A 1 89 ? -10.735 -4.421 -1.924 1.00 68.19 89 CYS A N 1
ATOM 710 C CA . CYS A 1 89 ? -11.217 -5.568 -1.158 1.00 68.19 89 CYS A CA 1
ATOM 711 C C . CYS A 1 89 ? -11.487 -5.196 0.306 1.00 68.19 89 CYS A C 1
ATOM 713 O O . CYS A 1 89 ? -12.508 -5.607 0.858 1.00 68.19 89 CYS A O 1
ATOM 715 N N . ALA A 1 90 ? -10.625 -4.383 0.923 1.00 69.88 90 ALA A N 1
ATOM 716 C CA . ALA A 1 90 ? -10.829 -3.876 2.277 1.00 69.88 90 ALA A CA 1
ATOM 717 C C . ALA A 1 90 ? -12.083 -2.994 2.369 1.00 69.88 90 ALA A C 1
ATOM 719 O O . ALA A 1 90 ? -12.887 -3.189 3.273 1.00 69.88 90 ALA A O 1
ATOM 720 N N . CYS A 1 91 ? -12.318 -2.101 1.405 1.00 75.50 91 CYS A N 1
ATOM 721 C CA . CYS A 1 91 ? -13.540 -1.305 1.313 1.00 75.50 91 CYS A CA 1
ATOM 722 C C . CYS A 1 91 ? -14.773 -2.203 1.180 1.00 75.50 91 CYS A C 1
ATOM 724 O O . CYS A 1 91 ? -15.716 -2.043 1.949 1.00 75.50 91 CYS A O 1
ATOM 726 N N . LYS A 1 92 ? -14.762 -3.192 0.272 1.00 77.44 92 LYS A N 1
ATOM 727 C CA . LYS A 1 92 ? -15.864 -4.165 0.134 1.00 77.44 92 LYS A CA 1
ATOM 728 C C . LYS A 1 92 ? -16.127 -4.920 1.438 1.00 77.44 92 LYS A C 1
ATOM 730 O O . LYS A 1 92 ? -17.282 -5.079 1.828 1.00 77.44 92 LYS A O 1
ATOM 735 N N . ARG A 1 93 ? -15.068 -5.337 2.141 1.00 79.00 93 ARG A N 1
ATOM 736 C CA . ARG A 1 93 ? -15.166 -5.977 3.459 1.00 79.00 93 ARG A CA 1
ATOM 737 C C . ARG A 1 93 ? -15.796 -5.036 4.484 1.00 79.00 93 ARG A C 1
ATOM 739 O O . ARG A 1 93 ? -16.748 -5.435 5.140 1.00 79.00 93 ARG A O 1
ATOM 746 N N . SER A 1 94 ? -15.334 -3.789 4.567 1.00 82.88 94 SER A N 1
ATOM 747 C CA . SER A 1 94 ? -15.891 -2.767 5.458 1.00 82.88 94 SER A CA 1
ATOM 748 C C . SER A 1 94 ? -17.361 -2.475 5.156 1.00 82.88 94 SER A C 1
ATOM 750 O O . SER A 1 94 ? -18.165 -2.430 6.079 1.00 82.88 94 SER A O 1
ATOM 752 N N . PHE A 1 95 ? -17.761 -2.356 3.888 1.00 82.00 95 PHE A N 1
ATOM 753 C CA . PHE A 1 95 ? -19.169 -2.181 3.513 1.00 82.00 95 PHE A CA 1
ATOM 754 C C . PHE A 1 95 ? -20.023 -3.413 3.836 1.00 82.00 95 PHE A C 1
ATOM 756 O O . PHE A 1 95 ? -21.161 -3.270 4.283 1.00 82.00 95 PHE A O 1
ATOM 763 N N . SER A 1 96 ? -19.480 -4.621 3.674 1.00 84.69 96 SER A N 1
ATOM 764 C CA . SER A 1 96 ? -20.159 -5.851 4.093 1.00 84.69 96 SER A CA 1
ATOM 765 C C . SER A 1 96 ? -20.369 -5.883 5.607 1.00 84.69 96 SER A C 1
ATOM 767 O O . SER A 1 96 ? -21.478 -6.156 6.065 1.00 84.69 96 SER A O 1
ATOM 769 N N . THR A 1 97 ? -19.338 -5.549 6.389 1.00 84.06 97 THR A N 1
ATOM 770 C CA . THR A 1 97 ? -19.439 -5.426 7.849 1.00 84.06 97 THR A CA 1
ATOM 771 C C . THR A 1 97 ? -20.458 -4.359 8.237 1.00 84.06 97 THR A C 1
ATOM 773 O O . THR A 1 97 ? -21.300 -4.614 9.089 1.00 84.06 97 THR A O 1
ATOM 776 N N . LEU A 1 98 ? -20.464 -3.206 7.560 1.00 84.69 98 LEU A N 1
ATOM 777 C CA . LEU A 1 98 ? -21.449 -2.144 7.781 1.00 84.69 98 LEU A CA 1
ATOM 778 C C . LEU A 1 98 ? -22.875 -2.627 7.561 1.00 84.69 98 LEU A C 1
ATOM 780 O O . LEU A 1 98 ? -23.756 -2.312 8.357 1.00 84.69 98 LEU A O 1
ATOM 784 N N . ARG A 1 99 ? -23.105 -3.411 6.507 1.00 84.56 99 ARG A N 1
ATOM 785 C CA . ARG A 1 99 ? -24.415 -3.998 6.231 1.00 84.56 99 ARG A CA 1
ATOM 786 C C . ARG A 1 99 ? -24.845 -4.959 7.340 1.00 84.56 99 ARG A C 1
ATOM 788 O O . ARG A 1 99 ? -25.990 -4.894 7.766 1.00 84.56 99 ARG A O 1
ATOM 795 N N . ILE A 1 100 ? -23.938 -5.801 7.840 1.00 83.38 100 ILE A N 1
ATOM 796 C CA . ILE A 1 100 ? -24.214 -6.715 8.964 1.00 83.38 100 ILE A CA 1
ATOM 797 C C . ILE A 1 100 ? -24.553 -5.922 10.231 1.00 83.38 100 ILE A C 1
ATOM 799 O O . ILE A 1 100 ? -25.587 -6.165 10.841 1.00 83.38 100 ILE A O 1
ATOM 803 N N . VAL A 1 101 ? -23.725 -4.936 10.586 1.00 81.19 101 VAL A N 1
ATOM 804 C CA . VAL A 1 101 ? -23.900 -4.075 11.767 1.00 81.19 101 VAL A CA 1
ATOM 805 C C . VAL A 1 101 ? -25.233 -3.316 11.701 1.00 81.19 101 VAL A C 1
ATOM 807 O O . VAL A 1 101 ? -25.982 -3.308 12.676 1.00 81.19 101 VAL A O 1
ATOM 810 N N . LYS A 1 102 ? -25.575 -2.734 10.542 1.00 79.88 102 LYS A N 1
ATOM 811 C CA . LYS A 1 102 ? -26.848 -2.024 10.331 1.00 79.88 102 LYS A CA 1
ATOM 812 C C . LYS A 1 102 ? -28.066 -2.949 10.369 1.00 79.88 102 LYS A C 1
ATOM 814 O O . LYS A 1 102 ? -29.066 -2.586 10.981 1.00 79.88 102 LYS A O 1
ATOM 819 N N . ASN A 1 103 ? -27.989 -4.120 9.736 1.00 78.81 103 ASN A N 1
ATOM 820 C CA . ASN A 1 103 ? -29.101 -5.073 9.697 1.00 78.81 103 ASN A CA 1
ATOM 821 C C . ASN A 1 103 ? -29.356 -5.706 11.068 1.00 78.81 103 ASN A C 1
ATOM 823 O O . ASN A 1 103 ? -30.509 -5.832 11.469 1.00 78.81 103 ASN A O 1
ATOM 827 N N . TYR A 1 104 ? -28.291 -6.068 11.792 1.00 72.25 104 TYR A N 1
ATOM 828 C CA . TYR A 1 104 ? -28.392 -6.653 13.129 1.00 72.25 104 TYR A CA 1
ATOM 829 C C . TYR A 1 104 ? -29.022 -5.678 14.134 1.00 72.25 104 TYR A C 1
ATOM 831 O O . TYR A 1 104 ? -29.843 -6.083 14.948 1.00 72.25 104 TYR A O 1
ATOM 839 N N . MET A 1 105 ? -28.695 -4.383 14.053 1.00 67.50 105 MET A N 1
ATOM 840 C CA . MET A 1 105 ? -29.192 -3.368 14.995 1.00 67.50 105 MET A CA 1
ATOM 841 C C . MET A 1 105 ? -30.353 -2.516 14.466 1.00 67.50 105 MET A C 1
ATOM 843 O O . MET A 1 105 ? -30.448 -1.364 14.879 1.00 67.50 105 MET A O 1
ATOM 847 N N . ARG A 1 106 ? -31.184 -3.050 13.548 1.00 63.41 106 ARG A N 1
ATOM 848 C CA . ARG A 1 106 ? -32.446 -2.488 12.991 1.00 63.41 106 ARG A CA 1
ATOM 849 C C . ARG A 1 106 ? -32.766 -1.031 13.423 1.00 63.41 106 ARG A C 1
ATOM 851 O O . ARG A 1 106 ? -33.707 -0.752 14.150 1.00 63.41 106 ARG A O 1
ATOM 858 N N . THR A 1 107 ? -31.891 -0.124 12.986 1.00 63.22 107 THR A N 1
ATOM 859 C CA . THR A 1 107 ? -31.942 1.350 12.939 1.00 63.22 107 THR A CA 1
ATOM 860 C C . THR A 1 107 ? -32.721 2.145 14.012 1.00 63.22 107 THR A C 1
ATOM 862 O O . THR A 1 107 ? -33.753 2.732 13.707 1.00 63.22 107 THR A O 1
ATOM 865 N N . THR A 1 108 ? -32.105 2.351 15.187 1.00 62.00 108 THR A N 1
ATOM 866 C CA . THR A 1 108 ? -32.259 3.563 16.048 1.00 62.00 108 THR A CA 1
ATOM 867 C C . THR A 1 108 ? -30.908 4.060 16.600 1.00 62.00 108 THR A C 1
ATOM 869 O O . THR A 1 108 ? -30.800 4.612 17.693 1.00 62.00 108 THR A O 1
ATOM 872 N N . MET A 1 109 ? -29.815 3.827 15.869 1.00 69.88 109 MET A N 1
ATOM 873 C CA . MET A 1 109 ? -28.460 4.049 16.375 1.00 69.88 109 MET A CA 1
ATOM 874 C C . MET A 1 109 ? -27.864 5.376 15.889 1.00 69.88 109 MET A C 1
ATOM 876 O O . MET A 1 109 ? -27.786 5.621 14.687 1.00 69.88 109 MET A O 1
ATOM 880 N N . VAL A 1 110 ? -27.385 6.203 16.822 1.00 82.00 110 VAL A N 1
ATOM 881 C CA . VAL A 1 110 ? -26.678 7.462 16.524 1.00 82.00 110 VAL A CA 1
ATOM 882 C C . VAL A 1 110 ? -25.370 7.187 15.769 1.00 82.00 110 VAL A C 1
ATOM 884 O O . VAL A 1 110 ? -24.651 6.231 16.080 1.00 82.00 110 VAL A O 1
ATOM 887 N N . GLN A 1 111 ? -25.032 8.060 14.812 1.00 82.31 111 GLN A N 1
ATOM 888 C CA . GLN A 1 111 ? -23.872 7.931 13.918 1.00 82.31 111 GLN A CA 1
ATOM 889 C C . GLN A 1 111 ? -22.548 7.678 14.658 1.00 82.31 111 GLN A C 1
ATOM 891 O O . GLN A 1 111 ? -21.759 6.835 14.232 1.00 82.31 111 GLN A O 1
ATOM 896 N N . ASN A 1 112 ? -22.333 8.334 15.803 1.00 84.69 112 ASN A N 1
ATOM 897 C CA . ASN A 1 112 ? -21.125 8.159 16.616 1.00 84.69 112 ASN A CA 1
ATOM 898 C C . ASN A 1 112 ? -20.964 6.714 17.104 1.00 84.69 112 ASN A C 1
ATOM 900 O O . ASN A 1 112 ? -19.899 6.115 16.972 1.00 84.69 112 ASN A O 1
ATOM 904 N N . ARG A 1 113 ? -22.043 6.112 17.618 1.00 84.31 113 ARG A N 1
ATOM 905 C CA . ARG A 1 113 ? -22.012 4.731 18.112 1.00 84.31 113 ARG A CA 1
ATOM 906 C C . ARG A 1 113 ? -21.812 3.756 16.940 1.00 84.31 113 ARG A C 1
ATOM 908 O O . ARG A 1 113 ? -21.086 2.773 17.088 1.00 84.31 113 ARG A O 1
ATOM 915 N N . LEU A 1 114 ? -22.406 4.035 15.773 1.00 86.19 114 LEU A N 1
ATOM 916 C CA . LEU A 1 114 ? -22.215 3.238 14.554 1.00 86.19 114 LEU A CA 1
ATOM 917 C C . LEU A 1 114 ? -20.751 3.253 14.097 1.00 86.19 114 LEU A C 1
ATOM 919 O O . LEU A 1 114 ? -20.197 2.199 13.792 1.00 86.19 114 LEU A O 1
ATOM 923 N N . GLN A 1 115 ? -20.116 4.425 14.081 1.00 86.12 115 GLN A N 1
ATOM 924 C CA . GLN A 1 115 ? -18.709 4.566 13.714 1.00 86.12 115 GLN A CA 1
ATOM 925 C C . GLN A 1 115 ? -17.798 3.768 14.658 1.00 86.12 115 GLN A C 1
ATOM 927 O O . GLN A 1 115 ? -16.941 3.020 14.184 1.00 86.12 115 GLN A O 1
ATOM 932 N N . SER A 1 116 ? -18.023 3.847 15.973 1.00 86.88 116 SER A N 1
ATOM 933 C CA . SER A 1 116 ? -17.252 3.078 16.958 1.00 86.88 116 SER A CA 1
ATOM 934 C C . SER A 1 116 ? -17.389 1.565 16.760 1.00 86.88 116 SER A C 1
ATOM 936 O O . SER A 1 116 ? -16.386 0.852 16.735 1.00 86.88 116 SER A O 1
ATOM 938 N N . LEU A 1 117 ? -18.608 1.057 16.539 1.00 86.31 117 LEU A N 1
ATOM 939 C CA . LEU A 1 117 ? -18.813 -0.373 16.274 1.00 86.31 117 LEU A CA 1
ATOM 940 C C . LEU A 1 117 ? -18.232 -0.813 14.929 1.00 86.31 117 LEU A C 1
ATOM 942 O O . LEU A 1 117 ? -17.734 -1.931 14.811 1.00 86.31 117 LEU A O 1
ATOM 946 N N . MET A 1 118 ? -18.240 0.062 13.926 1.00 87.38 118 MET A N 1
ATOM 947 C CA . MET A 1 118 ? -17.603 -0.209 12.642 1.00 87.38 118 MET A CA 1
ATOM 948 C C . MET A 1 118 ? -16.096 -0.393 12.766 1.00 87.38 118 MET A C 1
ATOM 950 O O . MET A 1 118 ? -15.554 -1.328 12.175 1.00 87.38 118 MET A O 1
ATOM 954 N N . ILE A 1 119 ? -15.427 0.443 13.563 1.00 87.44 119 ILE A N 1
ATOM 955 C CA . ILE A 1 119 ? -13.992 0.303 13.841 1.00 87.44 119 ILE A CA 1
ATOM 956 C C . ILE A 1 119 ? -13.716 -1.056 14.498 1.00 87.44 119 ILE A C 1
ATOM 958 O O . ILE A 1 119 ? -12.823 -1.781 14.054 1.00 87.44 119 ILE A O 1
ATOM 962 N N . LEU A 1 120 ? -14.525 -1.446 15.489 1.00 86.62 120 LEU A N 1
ATOM 963 C CA . LEU A 1 120 ? -14.401 -2.746 16.157 1.00 86.62 120 LEU A CA 1
ATOM 964 C C . LEU A 1 120 ? -14.687 -3.930 15.215 1.00 86.62 120 LEU A C 1
ATOM 966 O O . LEU A 1 120 ? -14.006 -4.950 15.274 1.00 86.62 120 LEU A O 1
ATOM 970 N N . GLY A 1 121 ? -15.662 -3.805 14.312 1.00 85.31 121 GLY A N 1
ATOM 971 C CA . GLY A 1 121 ? -16.018 -4.856 13.356 1.00 85.31 121 GLY A CA 1
ATOM 972 C C . GLY A 1 121 ? -14.966 -5.060 12.262 1.00 85.31 121 GLY A C 1
ATOM 973 O O . GLY A 1 121 ? -14.576 -6.195 11.970 1.00 85.31 121 GLY A O 1
ATOM 974 N N . VAL A 1 122 ? -14.464 -3.969 11.673 1.00 85.38 122 VAL A N 1
ATOM 975 C CA . VAL A 1 122 ? -13.402 -4.005 10.650 1.00 85.38 122 VAL A CA 1
ATOM 976 C C . VAL A 1 122 ? -12.109 -4.572 11.233 1.00 85.38 122 VAL A C 1
ATOM 978 O O . VAL A 1 122 ? -11.454 -5.397 10.594 1.00 85.38 122 VAL A O 1
ATOM 981 N N . HIS A 1 123 ? -11.781 -4.203 12.473 1.00 84.06 123 HIS A N 1
ATOM 982 C CA . HIS A 1 123 ? -10.611 -4.697 13.196 1.00 84.06 123 HIS A CA 1
ATOM 983 C C . HIS A 1 123 ? -10.940 -5.818 14.185 1.00 84.06 123 HIS A C 1
ATOM 985 O O . HIS A 1 123 ? -10.248 -5.974 15.190 1.00 84.06 123 HIS A O 1
ATOM 991 N N . SER A 1 124 ? -11.938 -6.653 13.883 1.00 83.31 124 SER A N 1
ATOM 992 C CA . SER A 1 124 ? -12.416 -7.704 14.796 1.00 83.31 124 SER A CA 1
ATOM 993 C C . SER A 1 124 ? -11.324 -8.654 15.303 1.00 83.31 124 SER A C 1
ATOM 995 O O . SER A 1 124 ? -11.393 -9.113 16.440 1.00 83.31 124 SER A O 1
ATOM 997 N N . SER A 1 125 ? -10.276 -8.922 14.516 1.00 84.81 125 SER A N 1
ATOM 998 C CA . SER A 1 125 ? -9.121 -9.721 14.954 1.00 84.81 125 SER A CA 1
ATOM 999 C C . SER A 1 125 ? -8.304 -9.063 16.068 1.00 84.81 125 SER A C 1
ATOM 1001 O O . SER A 1 125 ? -7.759 -9.769 16.913 1.00 84.81 125 SER A O 1
ATOM 1003 N N . ARG A 1 126 ? -8.212 -7.729 16.076 1.00 84.44 126 ARG A N 1
ATOM 1004 C CA . ARG A 1 126 ? -7.557 -6.946 17.129 1.00 84.44 126 ARG A CA 1
ATOM 1005 C C 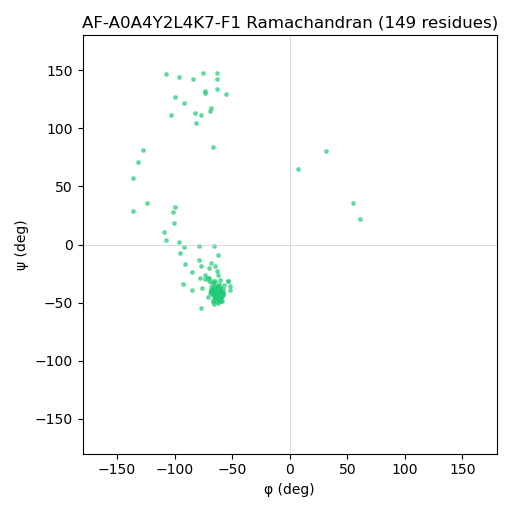. ARG A 1 126 ? -8.517 -6.690 18.285 1.00 84.44 126 ARG A C 1
ATOM 1007 O O . ARG A 1 126 ? -8.106 -6.809 19.429 1.00 84.44 126 ARG A O 1
ATOM 1014 N N . SER A 1 127 ? -9.787 -6.415 17.997 1.00 84.12 127 SER A N 1
ATOM 1015 C CA . SER A 1 127 ? -10.813 -6.189 19.019 1.00 84.12 127 SER A CA 1
ATOM 1016 C C . SER A 1 127 ? -11.054 -7.416 19.895 1.00 84.12 127 SER A C 1
ATOM 1018 O O . SER A 1 127 ? -11.222 -7.262 21.094 1.00 84.12 127 SER A O 1
ATOM 1020 N N . ARG A 1 128 ? -10.981 -8.635 19.341 1.00 84.31 128 ARG A N 1
ATOM 1021 C CA . ARG A 1 128 ? -11.057 -9.880 20.130 1.00 84.31 128 ARG A CA 1
ATOM 1022 C C . ARG A 1 128 ? -9.888 -10.086 21.098 1.00 84.31 128 ARG A C 1
ATOM 1024 O O . ARG A 1 128 ? -10.000 -10.911 21.990 1.00 84.31 128 ARG A O 1
ATOM 1031 N N . LYS A 1 129 ? -8.769 -9.383 20.901 1.00 89.50 129 LYS A N 1
ATOM 1032 C CA . LYS A 1 129 ? -7.597 -9.433 21.789 1.00 89.50 129 LYS A CA 1
ATOM 1033 C C . LYS A 1 129 ? -7.640 -8.365 22.882 1.00 89.50 129 LYS A C 1
ATOM 1035 O O . LYS A 1 129 ? -6.694 -8.266 23.654 1.00 89.50 129 LYS A O 1
ATOM 1040 N N . LEU A 1 130 ? -8.667 -7.516 22.893 1.00 86.31 130 LEU A N 1
ATOM 1041 C CA . LEU A 1 130 ? -8.827 -6.518 23.939 1.00 86.31 130 LEU A CA 1
ATOM 1042 C C . LEU A 1 130 ? -9.271 -7.206 25.226 1.00 86.31 130 LEU A C 1
ATOM 1044 O O . LEU A 1 130 ? -10.213 -7.996 25.212 1.00 86.31 130 LEU A O 1
ATOM 1048 N N . ASP A 1 131 ? -8.603 -6.869 26.321 1.00 87.75 131 ASP A N 1
ATOM 1049 C CA . ASP A 1 131 ? -9.015 -7.292 27.650 1.00 87.75 131 ASP A CA 1
ATOM 1050 C C . ASP A 1 131 ? -10.200 -6.438 28.111 1.00 87.75 131 ASP A C 1
ATOM 1052 O O . ASP A 1 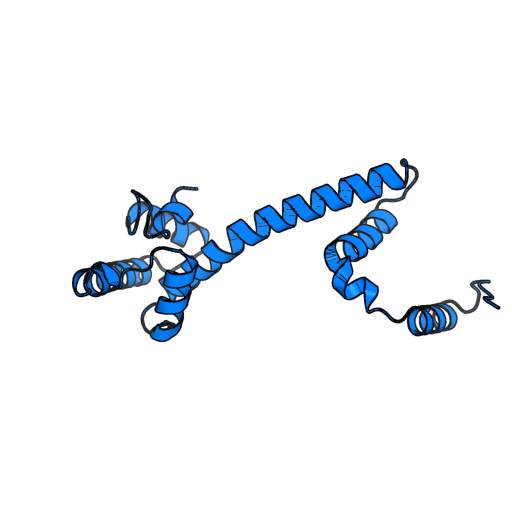131 ? -10.077 -5.231 28.337 1.00 87.75 131 ASP A O 1
ATOM 1056 N N . LEU A 1 132 ? -11.366 -7.076 28.208 1.00 85.69 132 LEU A N 1
ATOM 1057 C CA . LEU A 1 132 ? -12.596 -6.427 28.641 1.00 85.69 132 LEU A CA 1
ATOM 1058 C C . LEU A 1 132 ? -12.502 -5.965 30.097 1.00 85.69 132 LEU A C 1
ATOM 1060 O O . LEU A 1 132 ? -13.076 -4.929 30.420 1.00 85.69 132 LEU A O 1
ATOM 1064 N N . HIS A 1 133 ? -11.754 -6.673 30.947 1.00 85.12 133 HIS A N 1
ATOM 1065 C CA . HIS A 1 133 ? -11.632 -6.325 32.360 1.00 85.12 133 HIS A CA 1
ATOM 1066 C C . HIS A 1 133 ? -10.899 -4.992 32.529 1.00 85.12 133 HIS A C 1
ATOM 1068 O O . HIS A 1 133 ? -11.415 -4.066 33.152 1.00 85.12 133 HIS A O 1
ATOM 1074 N N . ASN A 1 134 ? -9.769 -4.838 31.834 1.00 87.88 134 ASN A N 1
ATOM 1075 C CA . ASN A 1 134 ? -9.019 -3.585 31.801 1.00 87.88 134 ASN A CA 1
ATOM 1076 C C . ASN A 1 134 ? -9.840 -2.415 31.222 1.00 87.88 134 ASN A C 1
ATOM 1078 O O . ASN A 1 134 ? -9.714 -1.275 31.666 1.00 87.88 134 ASN A O 1
ATOM 1082 N N . ILE A 1 135 ? -10.687 -2.678 30.219 1.00 86.50 135 ILE A N 1
ATOM 1083 C CA . ILE A 1 135 ? -11.567 -1.651 29.640 1.00 86.50 135 ILE A CA 1
ATOM 1084 C C . ILE A 1 135 ? -12.610 -1.188 30.659 1.00 86.50 135 ILE A C 1
ATOM 1086 O O . ILE A 1 135 ? -12.861 0.012 30.749 1.00 86.50 135 ILE A O 1
ATOM 1090 N N . VAL A 1 136 ? -13.206 -2.115 31.411 1.00 85.38 136 VAL A N 1
ATOM 1091 C CA . VAL A 1 136 ? -14.203 -1.797 32.441 1.00 85.38 136 VAL A CA 1
ATOM 1092 C C . VAL A 1 136 ? -13.571 -0.994 33.573 1.00 85.38 136 VAL A C 1
ATOM 1094 O O . VAL A 1 136 ? -14.104 0.052 33.924 1.00 85.38 136 VAL A O 1
ATOM 1097 N N . GLU A 1 137 ? -12.404 -1.402 34.071 1.00 86.94 137 GLU A N 1
ATOM 1098 C CA . GLU A 1 137 ? -11.677 -0.677 35.122 1.00 86.94 137 GLU A CA 1
ATOM 1099 C C . GLU A 1 137 ? -11.310 0.755 34.684 1.00 86.94 137 GLU A C 1
ATOM 1101 O O . GLU A 1 137 ? -11.531 1.736 35.399 1.00 86.94 137 GLU A O 1
ATOM 1106 N N . LYS A 1 138 ? -10.826 0.915 33.447 1.00 86.56 138 LYS A N 1
ATOM 1107 C CA . LYS A 1 138 ? -10.578 2.244 32.864 1.00 86.56 138 LYS A CA 1
ATOM 1108 C C . LYS A 1 138 ? -11.849 3.066 32.702 1.00 86.56 138 LYS A C 1
ATOM 1110 O O . LYS A 1 138 ? -11.816 4.281 32.858 1.00 86.56 138 LYS A O 1
ATOM 1115 N N . PHE A 1 139 ? -12.963 2.438 32.348 1.00 84.25 139 PHE A N 1
ATOM 1116 C CA . PHE A 1 139 ? -14.231 3.142 32.222 1.00 84.25 139 PHE A CA 1
ATOM 1117 C C . PHE A 1 139 ? -14.753 3.612 33.586 1.00 84.25 139 PHE A C 1
ATOM 1119 O O . PHE A 1 139 ? -15.210 4.748 33.691 1.00 84.25 139 PHE A O 1
ATOM 1126 N N . ASP A 1 140 ? -14.632 2.781 34.620 1.00 84.62 140 ASP A N 1
ATOM 1127 C CA . ASP A 1 140 ? -15.055 3.094 35.988 1.00 84.62 140 ASP A CA 1
ATOM 1128 C C . ASP A 1 140 ? -14.234 4.247 36.589 1.00 84.62 140 ASP A C 1
ATOM 1130 O O . ASP A 1 140 ? -14.788 5.229 37.085 1.00 84.62 140 ASP A O 1
ATOM 1134 N N . THR A 1 141 ? -12.908 4.214 36.410 1.00 84.62 141 THR A N 1
ATOM 1135 C CA . THR A 1 141 ? -12.009 5.309 36.824 1.00 84.62 141 THR A CA 1
ATOM 1136 C C . THR A 1 141 ? -12.283 6.627 36.093 1.00 84.62 141 THR A C 1
ATOM 1138 O O . THR A 1 141 ? -12.195 7.696 36.699 1.00 84.62 141 THR A O 1
ATOM 1141 N N . LEU A 1 142 ? -12.634 6.582 34.803 1.00 83.94 142 LEU A N 1
ATOM 1142 C CA . LEU A 1 142 ? -12.940 7.777 34.006 1.00 83.94 142 LEU A CA 1
ATOM 1143 C C . LEU A 1 142 ? -14.341 8.336 34.277 1.00 83.94 142 LEU A C 1
ATOM 1145 O O . LEU A 1 142 ? -14.557 9.542 34.141 1.00 83.94 142 LEU A O 1
ATOM 1149 N N . TYR A 1 14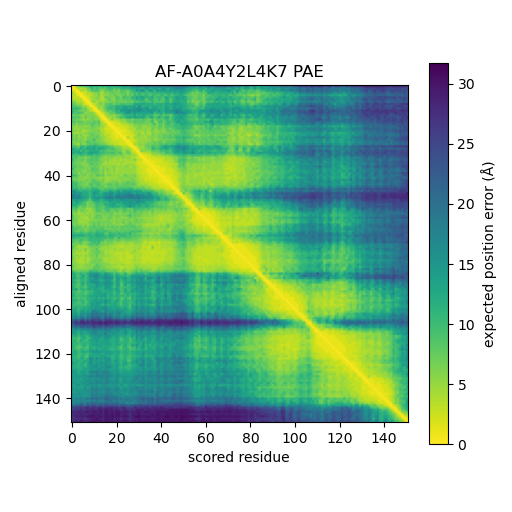3 ? -15.292 7.483 34.655 1.00 80.62 143 TYR A N 1
ATOM 1150 C CA . TYR A 1 143 ? -16.676 7.871 34.897 1.00 80.62 143 TYR A CA 1
ATOM 1151 C C . TYR A 1 143 ? -17.194 7.321 36.236 1.00 80.62 143 TYR A C 1
ATOM 1153 O O . TYR A 1 143 ? -18.118 6.503 36.240 1.00 80.62 143 TYR A O 1
ATOM 1161 N N . PRO A 1 144 ? -16.715 7.859 37.374 1.00 67.75 144 PRO A N 1
ATOM 1162 C CA . PRO A 1 144 ? -16.968 7.334 38.725 1.00 67.75 144 PRO A CA 1
ATOM 1163 C C . PRO A 1 144 ? -18.434 7.408 39.199 1.00 67.75 144 PRO A C 1
ATOM 1165 O O . PRO A 1 144 ? -18.759 7.004 40.311 1.00 67.75 144 PRO A O 1
ATOM 1168 N N . LYS A 1 145 ? -19.346 7.954 38.383 1.00 67.94 145 LYS A N 1
ATOM 1169 C CA . LYS A 1 145 ? -20.797 7.999 38.648 1.00 67.94 145 LYS A CA 1
ATOM 1170 C C . LYS A 1 145 ? -21.603 7.040 37.760 1.00 67.94 145 LYS A C 1
ATOM 1172 O O . LYS A 1 145 ? -22.834 7.042 37.820 1.00 67.94 145 LYS A O 1
ATOM 1177 N N . SER A 1 146 ? -20.940 6.240 36.927 1.00 59.78 146 SER A N 1
ATOM 1178 C CA . SER A 1 146 ? -21.591 5.271 36.043 1.00 59.78 146 SER A CA 1
ATOM 1179 C C . SER A 1 146 ? -21.916 4.016 36.837 1.00 59.78 146 SER A C 1
ATOM 1181 O O . SER A 1 146 ? -21.036 3.224 37.141 1.00 59.78 146 SER A O 1
ATOM 1183 N N . ARG A 1 147 ? -23.187 3.822 37.197 1.00 56.97 147 ARG A N 1
ATOM 1184 C CA . ARG A 1 147 ? -23.650 2.608 37.885 1.00 56.97 147 ARG A CA 1
ATOM 1185 C C . ARG A 1 147 ? -23.542 1.391 36.958 1.00 56.97 147 ARG A C 1
ATOM 1187 O O . ARG A 1 147 ? -24.523 1.025 36.320 1.00 56.97 147 ARG A O 1
ATOM 1194 N N . ILE A 1 148 ? -22.373 0.770 36.864 1.00 61.16 148 ILE A N 1
ATOM 1195 C CA . ILE A 1 148 ? -22.220 -0.552 36.251 1.00 61.16 148 ILE A CA 1
ATOM 1196 C C . ILE A 1 148 ? -21.478 -1.428 37.260 1.00 61.16 148 ILE A C 1
ATOM 1198 O O . ILE A 1 148 ? -20.267 -1.592 37.193 1.00 61.16 148 ILE A O 1
ATOM 1202 N N . GLN A 1 149 ? -22.220 -1.958 38.235 1.00 47.25 149 GLN A N 1
ATOM 1203 C CA . GLN A 1 149 ? -21.730 -3.028 39.101 1.00 47.25 149 GLN A CA 1
ATOM 1204 C C . GLN A 1 149 ? -21.914 -4.354 38.363 1.00 47.25 149 GLN A C 1
ATOM 1206 O O . GLN A 1 149 ? -23.043 -4.763 38.091 1.00 47.25 149 GLN A O 1
ATOM 1211 N N . LEU A 1 150 ? -20.805 -4.996 38.008 1.00 52.91 150 LEU A N 1
ATOM 1212 C CA . LEU A 1 150 ? -20.782 -6.371 37.522 1.00 52.91 150 LEU A CA 1
ATOM 1213 C C . LEU A 1 150 ? -20.287 -7.247 38.678 1.00 52.91 150 LEU A C 1
ATOM 1215 O O . LEU A 1 150 ? -19.143 -7.096 39.104 1.00 52.91 150 LEU A O 1
ATOM 1219 N N . HIS A 1 151 ? -21.184 -8.080 39.209 1.00 42.34 151 HIS A N 1
ATOM 1220 C CA . HIS A 1 151 ? -20.844 -9.207 40.081 1.00 42.34 151 HIS A CA 1
ATOM 1221 C C . HIS A 1 151 ? -20.221 -10.344 39.270 1.00 42.34 151 HIS A C 1
ATOM 1223 O O . HIS A 1 151 ? -20.640 -10.523 38.101 1.00 42.34 151 HIS A O 1
#

Organism: Araneus ventricosus (NCBI:txid182803)